Protein AF-A0A1B6GKR4-F1 (afdb_monomer_lite)

pLDDT: mean 72.28, std 15.72, range [41.44, 95.44]

Sequence (122 aa):
SHLDSIDHPLPTSSSKPTILIGQDNCSLILTRKVVEGPPNSPVLSWSYLGWSLHGKCSDYSGRVDDSFTLTCFEDDQLHKIVRDSFEIDNYGATPYEDVVKLKSVEEERAVEILEQTTKKIE

Secondary structure (DSSP, 8-state):
-TTTT--SPPS-TT---S-----TTHHHHS--EEE--STTS-EEEEETTEEEEES--TT-TT---SS--------HHHHHHHHHHHHHHTTT---GGGT-----HHHHHHHHHHHHH-PPP-

Organism: NCBI:txid1464854

Structure (mmCIF, N/CA/C/O backbone):
data_AF-A0A1B6GKR4-F1
#
_entry.id   AF-A0A1B6GKR4-F1
#
loop_
_atom_site.group_PDB
_atom_site.id
_atom_site.type_symbol
_atom_site.label_atom_id
_atom_site.label_alt_id
_atom_site.label_comp_id
_atom_site.label_asym_id
_atom_site.label_entity_id
_atom_site.label_seq_id
_atom_site.pdbx_PDB_ins_code
_atom_site.Cartn_x
_atom_site.Cartn_y
_atom_site.Cartn_z
_atom_site.occupancy
_atom_site.B_iso_or_equiv
_atom_site.auth_seq_id
_atom_site.auth_comp_id
_atom_site.auth_asym_id
_atom_site.auth_atom_id
_atom_site.pdbx_PDB_model_num
ATOM 1 N N . SER A 1 1 ? -15.032 -17.678 -18.002 1.00 60.72 1 SER A N 1
ATOM 2 C CA . SER A 1 1 ? -14.782 -16.395 -17.319 1.00 60.72 1 SER A CA 1
ATOM 3 C C . SER A 1 1 ? -13.539 -15.747 -17.929 1.00 60.72 1 SER A C 1
ATOM 5 O O . SER A 1 1 ? -12.744 -16.455 -18.528 1.00 60.72 1 SER A O 1
ATOM 7 N N . HIS A 1 2 ? -13.338 -14.429 -17.819 1.00 68.25 2 HIS A N 1
ATOM 8 C CA . HIS A 1 2 ? -12.124 -13.769 -18.346 1.00 68.25 2 HIS A CA 1
ATOM 9 C C . HIS A 1 2 ? -10.831 -14.174 -17.604 1.00 68.25 2 HIS A C 1
ATOM 11 O O . HIS A 1 2 ? -9.744 -13.777 -18.005 1.00 68.25 2 HIS A O 1
ATOM 17 N N . LEU A 1 3 ? -10.954 -14.948 -16.522 1.00 66.00 3 LEU A N 1
ATOM 18 C CA . LEU A 1 3 ? -9.846 -15.494 -15.744 1.00 66.00 3 LEU A CA 1
ATOM 19 C C . LEU A 1 3 ? -9.410 -16.882 -16.240 1.00 66.00 3 LEU A C 1
ATOM 21 O O . LEU A 1 3 ? -8.375 -17.379 -15.811 1.00 66.00 3 LEU A O 1
ATOM 25 N N . ASP A 1 4 ? -10.159 -17.494 -17.164 1.00 66.50 4 ASP A N 1
ATOM 26 C CA . ASP A 1 4 ? -9.867 -18.839 -17.682 1.00 66.50 4 ASP A CA 1
ATOM 27 C C . ASP A 1 4 ? -8.671 -18.841 -18.659 1.00 66.50 4 ASP A C 1
ATOM 29 O O . ASP A 1 4 ? -8.190 -19.901 -19.038 1.00 66.50 4 ASP A O 1
ATOM 33 N N . SER A 1 5 ? -8.193 -17.661 -19.073 1.00 69.44 5 SER A N 1
ATOM 34 C CA . SER A 1 5 ? -7.045 -17.479 -19.973 1.00 69.44 5 SER A CA 1
ATOM 35 C C . SER A 1 5 ? -5.717 -17.242 -19.245 1.00 69.44 5 SER A C 1
ATOM 37 O O . SER A 1 5 ? -4.723 -16.892 -19.880 1.00 69.44 5 SER A O 1
ATOM 39 N N . ILE A 1 6 ? -5.691 -17.340 -17.913 1.00 68.81 6 ILE A N 1
ATOM 40 C CA . ILE A 1 6 ? -4.456 -17.202 -17.139 1.00 68.81 6 ILE A CA 1
ATOM 41 C C . ILE A 1 6 ? -3.711 -18.542 -17.211 1.00 68.81 6 ILE A C 1
ATOM 43 O O . ILE A 1 6 ? -3.901 -19.420 -16.377 1.00 68.81 6 ILE A O 1
ATOM 47 N N . ASP A 1 7 ? -2.866 -18.687 -18.234 1.00 56.69 7 ASP A N 1
ATOM 48 C CA . ASP A 1 7 ? -2.032 -19.880 -18.475 1.00 56.69 7 ASP A CA 1
ATOM 49 C C . ASP A 1 7 ? -0.869 -20.025 -17.482 1.00 56.69 7 ASP A C 1
ATOM 51 O O . ASP A 1 7 ? -0.220 -21.070 -17.407 1.00 56.69 7 ASP A O 1
ATOM 55 N N . HIS A 1 8 ? -0.585 -18.980 -16.701 1.00 58.91 8 HIS A N 1
ATOM 56 C CA . HIS A 1 8 ? 0.407 -19.072 -15.644 1.00 58.91 8 HIS A CA 1
ATOM 57 C C . HIS A 1 8 ? -0.226 -19.677 -14.392 1.00 58.91 8 HIS A C 1
ATOM 59 O O . HIS A 1 8 ? -1.135 -19.065 -13.823 1.00 58.91 8 HIS A O 1
ATOM 65 N N . PRO A 1 9 ? 0.263 -20.835 -13.908 1.00 57.84 9 PRO A N 1
ATOM 66 C CA . PRO A 1 9 ? -0.149 -21.312 -12.604 1.00 57.84 9 PRO A CA 1
ATOM 67 C C . PRO A 1 9 ? 0.180 -20.217 -11.595 1.00 57.84 9 PRO A C 1
ATOM 69 O O . PRO A 1 9 ? 1.307 -19.711 -11.550 1.00 57.84 9 PRO A O 1
ATOM 72 N N . LEU A 1 10 ? -0.814 -19.840 -10.790 1.00 60.38 10 LEU A N 1
ATOM 73 C CA . LEU A 1 10 ? -0.551 -19.059 -9.591 1.00 60.38 10 LEU A CA 1
ATOM 74 C C . LEU A 1 10 ? 0.593 -19.766 -8.835 1.00 60.38 10 LEU A C 1
ATOM 76 O O . LEU A 1 10 ? 0.604 -21.002 -8.800 1.00 60.38 10 LEU A O 1
ATOM 80 N N . PRO A 1 11 ? 1.558 -19.036 -8.246 1.00 56.94 11 PRO A N 1
ATOM 81 C CA . PRO A 1 11 ? 2.741 -19.604 -7.583 1.00 56.94 11 PRO A CA 1
ATOM 82 C C . PRO A 1 11 ? 2.425 -20.409 -6.300 1.00 56.94 11 PRO A C 1
ATOM 84 O O . PRO A 1 11 ? 3.254 -20.562 -5.412 1.00 56.94 11 PRO A O 1
ATOM 87 N N . THR A 1 12 ? 1.215 -20.950 -6.200 1.00 55.38 12 THR A N 1
ATOM 88 C CA . THR A 1 12 ? 0.640 -21.718 -5.102 1.00 55.38 12 THR A CA 1
ATOM 89 C C . THR A 1 12 ? 0.698 -23.228 -5.334 1.00 55.38 12 THR A C 1
ATOM 91 O O . THR A 1 12 ? 0.030 -23.976 -4.624 1.00 55.38 12 THR A O 1
ATOM 94 N N . SER A 1 13 ? 1.521 -23.728 -6.266 1.00 57.81 13 SER A N 1
ATOM 95 C CA . SER A 1 13 ? 1.640 -25.176 -6.516 1.00 57.81 13 SER A CA 1
ATOM 96 C C . SER A 1 13 ? 2.031 -25.990 -5.271 1.00 57.81 13 SER A C 1
ATOM 98 O O . SER A 1 13 ? 1.808 -27.197 -5.254 1.00 57.81 13 SER A O 1
ATOM 100 N N . SER A 1 14 ? 2.563 -25.354 -4.215 1.00 58.97 14 SER A N 1
ATOM 101 C CA . SER A 1 14 ? 2.861 -25.992 -2.924 1.00 58.97 14 SER A CA 1
ATOM 102 C C . SER A 1 14 ? 1.982 -25.549 -1.746 1.00 58.97 14 SER A C 1
ATOM 104 O O . SER A 1 14 ? 2.157 -26.073 -0.647 1.00 58.97 14 SER A O 1
ATOM 106 N N . SER A 1 15 ? 1.062 -24.594 -1.910 1.00 64.19 15 SER A N 1
ATOM 107 C CA . SER A 1 15 ? 0.260 -24.064 -0.799 1.00 64.19 15 SER A CA 1
ATOM 108 C C . SER A 1 15 ? -1.153 -23.702 -1.243 1.00 64.19 15 SER A C 1
ATOM 110 O O . SER A 1 15 ? -1.379 -22.824 -2.069 1.00 64.19 15 SER A O 1
ATOM 112 N N . LYS A 1 16 ? -2.148 -24.379 -0.665 1.00 63.56 16 LYS A N 1
ATOM 113 C CA . LYS A 1 16 ? -3.552 -24.044 -0.898 1.00 63.56 16 LYS A CA 1
ATOM 114 C C . LYS A 1 16 ? -3.886 -22.776 -0.097 1.00 63.56 16 LYS A C 1
ATOM 116 O O . LYS A 1 16 ? -3.783 -22.832 1.129 1.00 63.56 16 LYS A O 1
ATOM 121 N N . PRO A 1 17 ? -4.281 -21.655 -0.730 1.00 63.38 17 PRO A N 1
ATOM 122 C CA . PRO A 1 17 ? -4.695 -20.469 0.010 1.00 63.38 17 PRO A CA 1
ATOM 123 C C . PRO A 1 17 ? -5.905 -20.819 0.882 1.00 63.38 17 PRO A C 1
ATOM 125 O O . PRO A 1 17 ? -6.896 -21.366 0.397 1.00 63.38 17 PRO A O 1
ATOM 128 N N . THR A 1 18 ? -5.804 -20.552 2.182 1.00 67.88 18 THR A N 1
ATOM 129 C CA . THR A 1 18 ? -6.874 -20.806 3.161 1.00 67.88 18 THR A CA 1
ATOM 130 C C . THR A 1 18 ? -7.788 -19.601 3.345 1.00 67.88 18 THR A C 1
ATOM 132 O O . THR A 1 18 ? -8.915 -19.754 3.806 1.00 67.88 18 THR A O 1
ATOM 135 N N . ILE A 1 19 ? -7.311 -18.414 2.970 1.00 64.12 19 ILE A N 1
ATOM 136 C CA . ILE A 1 19 ? -8.015 -17.145 3.111 1.00 64.12 19 ILE A CA 1
ATOM 137 C C . ILE A 1 19 ? -7.979 -16.442 1.758 1.00 64.12 19 ILE A C 1
ATOM 139 O O . ILE A 1 19 ? -6.911 -16.236 1.181 1.00 64.12 19 ILE A O 1
ATOM 143 N N . LEU A 1 20 ? -9.160 -16.075 1.265 1.00 65.06 20 LEU A N 1
ATOM 144 C CA . LEU A 1 20 ? -9.316 -15.169 0.139 1.00 65.06 20 LEU A CA 1
ATOM 145 C C . LEU A 1 20 ? -9.673 -13.795 0.702 1.00 65.06 20 LEU A C 1
ATOM 147 O O . LEU A 1 20 ? -10.741 -13.628 1.286 1.00 65.06 20 LEU A O 1
ATOM 151 N N . ILE A 1 21 ? -8.782 -12.822 0.533 1.00 70.25 21 ILE A N 1
ATOM 152 C CA . ILE A 1 21 ? -9.075 -11.429 0.871 1.00 70.25 21 ILE A CA 1
ATOM 153 C C . ILE A 1 21 ? -9.644 -10.788 -0.392 1.00 70.25 21 ILE A C 1
ATOM 155 O O . ILE A 1 21 ? -8.916 -10.525 -1.347 1.00 70.25 21 ILE A O 1
ATOM 159 N N . GLY A 1 22 ? -10.964 -10.606 -0.420 1.00 66.19 22 GLY A N 1
ATOM 160 C CA . GLY A 1 22 ? -11.611 -9.798 -1.445 1.00 66.19 22 GLY A CA 1
ATOM 161 C C . GLY A 1 22 ? -11.211 -8.340 -1.256 1.00 66.19 22 GLY A C 1
ATOM 162 O O . GLY A 1 22 ? -11.251 -7.832 -0.138 1.00 66.19 22 GLY A O 1
ATOM 163 N N . GLN A 1 23 ? -10.803 -7.683 -2.335 1.00 76.69 23 GLN A N 1
ATOM 164 C CA . GLN A 1 23 ? -10.477 -6.267 -2.315 1.00 76.69 23 GLN A CA 1
ATOM 165 C C . GLN A 1 23 ? -11.409 -5.538 -3.277 1.00 76.69 23 GLN A C 1
ATOM 167 O O . GLN A 1 23 ? -11.485 -5.864 -4.463 1.00 76.69 23 GLN A O 1
ATOM 172 N N . ASP A 1 24 ? -12.146 -4.565 -2.752 1.00 80.12 24 ASP A N 1
ATOM 173 C CA . ASP A 1 24 ? -13.007 -3.721 -3.568 1.00 80.12 24 ASP A CA 1
ATOM 174 C C . ASP A 1 24 ? -12.166 -2.744 -4.394 1.00 80.12 24 ASP A C 1
ATOM 176 O O . ASP A 1 24 ? -11.053 -2.367 -4.022 1.00 80.12 24 ASP A O 1
ATOM 180 N N . ASN A 1 25 ? -12.705 -2.313 -5.537 1.00 82.94 25 ASN A N 1
ATOM 181 C CA . ASN A 1 25 ? -12.066 -1.334 -6.422 1.00 82.94 25 ASN A CA 1
ATOM 182 C C . ASN A 1 25 ? -10.641 -1.716 -6.878 1.00 82.94 25 ASN A C 1
ATOM 184 O O . ASN A 1 25 ? -9.812 -0.837 -7.120 1.00 82.94 25 ASN A O 1
ATOM 188 N N . CYS A 1 26 ? -10.361 -3.015 -7.068 1.00 84.25 26 CYS A N 1
ATOM 189 C CA . CYS A 1 26 ? -9.072 -3.517 -7.571 1.00 84.25 26 CYS A CA 1
ATOM 190 C C . CYS A 1 26 ? -8.554 -2.744 -8.796 1.00 84.25 26 CYS A C 1
ATOM 192 O O . CYS A 1 26 ? -7.371 -2.437 -8.907 1.00 84.25 26 CYS A O 1
ATOM 194 N N . SER A 1 27 ? -9.444 -2.360 -9.709 1.00 86.94 27 SER A N 1
ATOM 195 C CA . SER A 1 27 ? -9.100 -1.586 -10.907 1.00 86.94 27 SER A CA 1
ATOM 196 C C . SER A 1 27 ? -8.398 -0.251 -10.618 1.00 86.94 27 SER A C 1
ATOM 198 O O . SER A 1 27 ? -7.637 0.219 -11.476 1.00 86.94 27 SER A O 1
ATOM 200 N N . LEU A 1 28 ? -8.639 0.348 -9.445 1.00 89.69 28 LEU A N 1
ATOM 201 C CA . LEU A 1 28 ? -8.058 1.622 -9.027 1.00 89.69 28 LEU A CA 1
ATOM 202 C C . LEU A 1 28 ? -6.665 1.466 -8.416 1.00 89.69 28 LEU A C 1
ATOM 204 O O . LEU A 1 28 ? -5.800 2.294 -8.689 1.00 89.69 28 LEU A O 1
ATOM 208 N N . ILE A 1 29 ? -6.454 0.407 -7.632 1.00 86.62 29 ILE A N 1
ATOM 209 C CA . ILE A 1 29 ? -5.209 0.132 -6.892 1.00 86.62 29 ILE A CA 1
ATOM 210 C C . ILE A 1 29 ? -4.152 -0.588 -7.731 1.00 86.62 29 ILE A C 1
ATOM 212 O O . ILE A 1 29 ? -2.974 -0.562 -7.381 1.00 86.62 29 ILE A O 1
ATOM 216 N N . LEU A 1 30 ? -4.558 -1.253 -8.820 1.00 89.62 30 LEU A N 1
ATOM 217 C CA . LEU A 1 30 ? -3.637 -2.000 -9.670 1.00 89.62 30 LEU A CA 1
ATOM 218 C C . LEU A 1 30 ? -2.525 -1.078 -10.169 1.00 89.62 30 LEU A C 1
ATOM 220 O O . LEU A 1 30 ? -2.780 -0.027 -10.766 1.00 89.62 30 LEU A O 1
ATOM 224 N N . THR A 1 31 ? -1.284 -1.494 -9.931 1.00 93.81 31 THR A N 1
ATOM 225 C CA . THR A 1 31 ? -0.107 -0.770 -10.395 1.00 93.81 31 THR A CA 1
ATOM 226 C C . THR A 1 31 ? -0.035 -0.812 -11.915 1.00 93.81 31 THR A C 1
ATOM 228 O O . THR A 1 31 ? -0.093 -1.870 -12.536 1.00 93.81 31 THR A O 1
ATOM 231 N N . ARG A 1 32 ? 0.091 0.366 -12.521 1.00 93.81 32 ARG A N 1
ATOM 232 C CA . ARG A 1 32 ? 0.096 0.565 -13.978 1.00 93.81 32 ARG A CA 1
ATOM 233 C C . ARG A 1 32 ? 1.439 1.049 -14.498 1.00 93.81 32 ARG A C 1
ATOM 235 O O . ARG A 1 32 ? 1.765 0.820 -15.657 1.00 93.81 32 ARG A O 1
ATOM 242 N N . LYS A 1 33 ? 2.209 1.736 -13.656 1.00 95.44 33 LYS A N 1
ATOM 243 C CA . LYS A 1 33 ? 3.567 2.176 -13.968 1.00 95.44 33 LYS A CA 1
ATOM 244 C C . LYS A 1 33 ? 4.429 2.046 -12.727 1.00 95.44 33 LYS A C 1
ATOM 246 O O . LYS A 1 33 ? 3.974 2.361 -11.632 1.00 95.44 33 LYS A O 1
ATOM 251 N N . VAL A 1 34 ? 5.664 1.611 -12.926 1.00 94.62 34 VAL A N 1
ATOM 252 C CA . VAL A 1 34 ? 6.668 1.515 -11.871 1.00 94.62 34 VAL A CA 1
ATOM 253 C C . VAL A 1 34 ? 7.899 2.300 -12.308 1.00 94.62 34 VAL A C 1
ATOM 255 O O . VAL A 1 34 ? 8.270 2.276 -13.483 1.00 94.62 34 VAL A O 1
ATOM 258 N N . VAL A 1 35 ? 8.494 3.038 -11.377 1.00 93.38 35 VAL A N 1
ATOM 259 C CA . VAL A 1 35 ? 9.823 3.632 -11.511 1.00 93.38 35 VAL A CA 1
ATOM 260 C C . VAL A 1 35 ? 10.685 3.021 -10.417 1.00 93.38 35 VAL A C 1
ATOM 262 O O . VAL A 1 35 ? 10.449 3.261 -9.234 1.00 93.38 35 VAL A O 1
ATOM 265 N N . GLU A 1 36 ? 11.651 2.210 -10.831 1.00 90.88 36 GLU A N 1
ATOM 266 C CA . GLU A 1 36 ? 12.570 1.495 -9.948 1.00 90.88 36 GLU A CA 1
ATOM 267 C C . GLU A 1 36 ? 13.971 2.084 -10.087 1.00 90.88 36 GLU A C 1
ATOM 269 O O . GLU A 1 36 ? 14.390 2.473 -11.181 1.00 90.88 36 GLU A O 1
ATOM 274 N N . GLY A 1 37 ? 14.695 2.157 -8.975 1.00 83.50 37 GLY A N 1
ATOM 275 C CA . GLY A 1 37 ? 16.120 2.452 -8.977 1.00 83.50 37 GLY A CA 1
ATOM 276 C C . GLY A 1 37 ? 16.965 1.200 -8.706 1.00 83.50 37 GLY A C 1
ATOM 277 O O . GLY A 1 37 ? 16.481 0.071 -8.791 1.00 83.50 37 GLY A O 1
ATOM 278 N N . PRO A 1 38 ? 18.248 1.384 -8.354 1.00 86.88 38 PRO A N 1
ATOM 279 C CA . PRO A 1 38 ? 19.133 0.301 -7.931 1.00 86.88 38 PRO A CA 1
ATOM 280 C C . PRO A 1 38 ? 18.613 -0.462 -6.693 1.00 86.88 38 PRO A C 1
ATOM 282 O O . PRO A 1 38 ? 17.712 0.015 -5.998 1.00 86.88 38 PRO A O 1
ATOM 285 N N . PRO A 1 39 ? 19.204 -1.619 -6.346 1.00 84.06 39 PRO A N 1
ATOM 286 C CA . PRO A 1 39 ? 18.856 -2.342 -5.123 1.00 84.06 39 PRO A CA 1
ATOM 287 C C . PRO A 1 39 ? 18.866 -1.437 -3.878 1.00 84.06 39 PRO A C 1
ATOM 289 O O . PRO A 1 39 ? 19.767 -0.615 -3.718 1.00 84.06 39 PRO A O 1
ATOM 292 N N . ASN A 1 40 ? 17.876 -1.606 -2.995 1.00 78.44 40 ASN A N 1
ATOM 293 C CA . ASN A 1 40 ? 17.639 -0.796 -1.785 1.00 78.44 40 ASN A CA 1
ATOM 294 C C . ASN A 1 40 ? 17.259 0.680 -2.014 1.00 78.44 40 ASN A C 1
ATOM 296 O O . ASN A 1 40 ? 17.219 1.448 -1.052 1.00 78.44 40 ASN A O 1
ATOM 300 N N . SER A 1 41 ? 16.960 1.084 -3.249 1.00 81.06 41 SER A N 1
ATOM 301 C CA . SER A 1 41 ? 16.383 2.400 -3.540 1.00 81.06 41 SER A CA 1
ATOM 302 C C . SER A 1 41 ? 14.852 2.386 -3.417 1.00 81.06 41 SER A C 1
ATOM 304 O O . SER A 1 41 ? 14.236 1.315 -3.485 1.00 81.06 41 SER A O 1
ATOM 306 N N . PRO A 1 42 ? 14.215 3.550 -3.212 1.00 85.25 42 PRO A N 1
ATOM 307 C CA . PRO A 1 42 ? 12.766 3.621 -3.206 1.00 85.25 42 PRO A CA 1
ATOM 308 C C . PRO A 1 42 ? 12.179 3.358 -4.600 1.00 85.25 42 PRO A C 1
ATOM 310 O O . PRO A 1 42 ? 12.783 3.672 -5.626 1.00 85.25 42 PRO A O 1
ATOM 313 N N . VAL A 1 43 ? 10.965 2.814 -4.623 1.00 89.56 43 VAL A N 1
ATOM 314 C CA . VAL A 1 43 ? 10.216 2.470 -5.836 1.00 89.56 43 VAL A CA 1
ATOM 315 C C . VAL A 1 43 ? 8.939 3.295 -5.885 1.00 89.56 43 VAL A C 1
ATOM 317 O O . VAL A 1 43 ? 8.161 3.299 -4.936 1.00 89.56 43 VAL A O 1
ATOM 320 N N . LEU A 1 44 ? 8.685 3.978 -6.997 1.00 90.62 44 LEU A N 1
ATOM 321 C CA . LEU A 1 44 ? 7.426 4.689 -7.216 1.00 90.62 44 LEU A CA 1
ATOM 322 C C . LEU A 1 44 ? 6.477 3.816 -8.031 1.00 90.62 44 LEU A C 1
ATOM 324 O O . LEU A 1 44 ? 6.781 3.460 -9.168 1.00 90.62 44 LEU A O 1
ATOM 328 N N . SER A 1 45 ? 5.300 3.524 -7.489 1.00 93.81 45 SER A N 1
ATOM 329 C CA . SER A 1 45 ? 4.219 2.858 -8.214 1.00 93.81 45 SER A CA 1
ATOM 330 C C . SER A 1 45 ? 3.095 3.844 -8.500 1.00 93.81 45 SER A C 1
ATOM 332 O O . SER A 1 45 ? 2.611 4.507 -7.586 1.00 93.81 45 SER A O 1
ATOM 334 N N . TRP A 1 46 ? 2.626 3.905 -9.736 1.00 94.44 46 TRP A N 1
ATOM 335 C CA . TRP A 1 46 ? 1.429 4.654 -10.095 1.00 94.44 46 TRP A CA 1
ATOM 336 C C . TRP A 1 46 ? 0.231 3.723 -10.261 1.00 94.44 46 TRP A C 1
ATOM 338 O O . TRP A 1 46 ? 0.323 2.683 -10.923 1.00 94.44 46 TRP A O 1
ATOM 348 N N . SER A 1 47 ? -0.898 4.142 -9.707 1.00 95.12 47 SER A N 1
ATOM 349 C CA . SER A 1 47 ? -2.225 3.544 -9.859 1.00 95.12 47 SER A CA 1
ATOM 350 C C . SER A 1 47 ? -3.240 4.650 -10.198 1.00 95.12 47 SER A C 1
ATOM 352 O O . SER A 1 47 ? -2.876 5.826 -10.259 1.00 95.12 47 SER A O 1
ATOM 354 N N . TYR A 1 48 ? -4.522 4.330 -10.399 1.00 92.94 48 TYR A N 1
ATOM 355 C CA . TYR A 1 48 ? -5.527 5.389 -10.609 1.00 92.94 48 TYR A CA 1
ATOM 356 C C . TYR A 1 48 ? -5.800 6.227 -9.357 1.00 92.94 48 TYR A C 1
ATOM 358 O O . TYR A 1 48 ? -6.383 7.301 -9.474 1.00 92.94 48 TYR A O 1
ATOM 366 N N . LEU A 1 49 ? -5.342 5.780 -8.187 1.00 89.56 49 LEU A N 1
ATOM 367 C CA . LEU A 1 49 ? -5.355 6.583 -6.964 1.00 89.56 49 LEU A CA 1
ATOM 368 C C . LEU A 1 49 ? -4.168 7.559 -6.877 1.00 89.56 49 LEU A C 1
ATOM 370 O O . LEU A 1 49 ? -4.128 8.384 -5.972 1.00 89.56 49 LEU A O 1
ATOM 374 N N . GLY A 1 50 ? -3.212 7.493 -7.810 1.00 89.88 50 GLY A N 1
ATOM 375 C CA . GLY A 1 50 ? -2.032 8.356 -7.843 1.00 89.88 50 GLY A CA 1
ATOM 376 C C . GLY A 1 50 ? -0.719 7.600 -7.646 1.00 89.88 50 GLY A C 1
ATOM 377 O O . GLY A 1 50 ? -0.621 6.400 -7.915 1.00 89.88 50 GLY A O 1
ATOM 378 N N . TRP A 1 51 ? 0.317 8.335 -7.235 1.00 91.56 51 TRP A N 1
ATOM 379 C CA . TRP A 1 51 ? 1.659 7.805 -6.992 1.00 91.56 51 TRP A CA 1
ATOM 380 C C . TRP A 1 51 ? 1.826 7.359 -5.539 1.00 91.56 51 TRP A C 1
ATOM 382 O O . TRP A 1 51 ? 1.482 8.092 -4.616 1.00 91.56 51 TRP A O 1
ATOM 392 N N . SER A 1 52 ? 2.416 6.184 -5.347 1.00 88.50 52 SER A N 1
ATOM 393 C CA . SER A 1 52 ? 2.818 5.645 -4.047 1.00 88.50 52 SER A CA 1
ATOM 394 C C . SER A 1 52 ? 4.320 5.382 -4.050 1.00 88.50 52 SER A C 1
ATOM 396 O O . SER A 1 52 ? 4.854 4.863 -5.032 1.00 88.50 52 SER A O 1
ATOM 398 N N . LEU A 1 53 ? 4.995 5.750 -2.962 1.00 86.81 53 LEU A N 1
ATOM 399 C CA . LEU A 1 53 ? 6.425 5.533 -2.758 1.00 86.81 53 LEU A CA 1
ATOM 400 C C . LEU A 1 53 ? 6.628 4.330 -1.833 1.00 86.81 53 LEU A C 1
ATOM 402 O O . LEU A 1 53 ? 6.128 4.315 -0.712 1.00 86.81 53 LEU A O 1
ATOM 406 N N . HIS A 1 54 ? 7.387 3.345 -2.294 1.00 86.31 54 HIS A N 1
ATOM 407 C CA . HIS A 1 54 ? 7.735 2.128 -1.564 1.00 86.31 54 HIS A CA 1
ATOM 408 C C . HIS A 1 54 ? 9.222 2.123 -1.227 1.00 86.31 54 HIS A C 1
ATOM 410 O O . HIS A 1 54 ? 10.035 2.674 -1.965 1.00 86.31 54 HIS A O 1
ATOM 416 N N . GLY A 1 55 ? 9.598 1.439 -0.149 1.00 81.69 55 GLY A N 1
ATOM 417 C CA . GLY A 1 55 ? 10.999 1.255 0.229 1.00 81.69 55 GLY A CA 1
ATOM 418 C C . GLY A 1 55 ? 11.567 2.360 1.123 1.00 81.69 55 GLY A C 1
ATOM 419 O O . GLY A 1 55 ? 10.843 3.178 1.699 1.00 81.69 55 GLY A O 1
ATOM 420 N N . LYS A 1 56 ? 12.892 2.327 1.295 1.00 71.44 56 LYS A N 1
ATOM 421 C CA . LYS A 1 56 ? 13.619 3.195 2.226 1.00 71.44 56 LYS A CA 1
ATOM 422 C C . LYS A 1 56 ? 13.863 4.563 1.592 1.00 71.44 56 LYS A C 1
ATOM 424 O O . LYS A 1 56 ? 14.517 4.667 0.560 1.00 71.44 56 LYS A O 1
ATOM 429 N N . CYS A 1 57 ? 13.366 5.613 2.235 1.00 66.50 57 CYS A N 1
ATOM 430 C CA . CYS A 1 57 ? 13.738 6.988 1.921 1.00 66.50 57 CYS A CA 1
ATOM 431 C C . CYS A 1 57 ? 14.946 7.363 2.795 1.00 66.50 57 CYS A C 1
ATOM 433 O O . CYS A 1 57 ? 14.868 7.275 4.021 1.00 66.50 57 CYS A O 1
ATOM 435 N N . SER A 1 58 ? 16.076 7.708 2.174 1.00 57.81 58 SER A N 1
ATOM 436 C CA . SER A 1 58 ? 17.354 7.992 2.850 1.00 57.81 58 SER A CA 1
ATOM 437 C C . SER A 1 58 ? 17.325 9.219 3.763 1.00 57.81 58 SER A C 1
ATOM 439 O O . SER A 1 58 ? 18.207 9.360 4.606 1.00 57.81 58 SER A O 1
ATOM 441 N N . ASP A 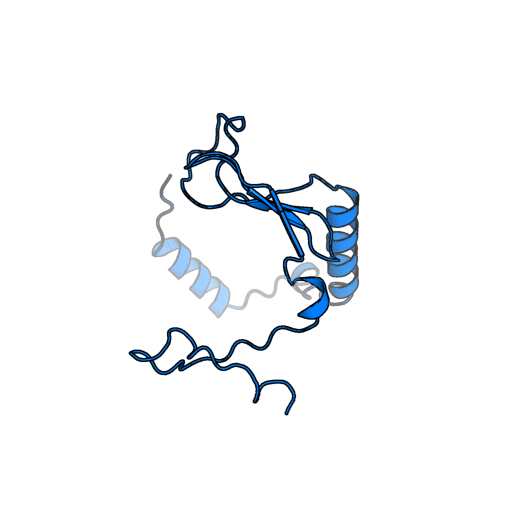1 59 ? 16.314 10.075 3.625 1.00 55.00 59 ASP A N 1
ATOM 442 C CA . ASP A 1 59 ? 16.373 11.446 4.137 1.00 55.00 59 ASP A CA 1
ATOM 443 C C . ASP A 1 59 ? 15.635 11.633 5.475 1.00 55.00 59 ASP A C 1
ATOM 445 O O . ASP A 1 59 ? 15.681 12.706 6.069 1.00 55.00 59 ASP A O 1
ATOM 449 N N . TYR A 1 60 ? 15.011 10.580 6.017 1.00 53.00 60 TYR A N 1
ATOM 450 C CA . TYR A 1 60 ? 14.418 10.607 7.359 1.00 53.00 60 TYR A CA 1
ATOM 451 C C . TYR A 1 60 ? 15.425 10.121 8.410 1.00 53.00 60 TYR A C 1
ATOM 453 O O . TYR A 1 60 ? 15.283 9.044 8.997 1.00 53.00 60 TYR A O 1
ATOM 461 N N . SER A 1 61 ? 16.469 10.917 8.652 1.00 48.50 61 SER A N 1
ATOM 462 C CA . SER A 1 61 ? 17.438 10.684 9.729 1.00 48.50 61 SER A CA 1
ATOM 463 C C . SER A 1 61 ? 16.782 10.923 11.097 1.00 48.50 61 SER A C 1
ATOM 465 O O . SER A 1 61 ? 16.830 12.026 11.636 1.00 48.50 61 SER A O 1
ATOM 467 N N . GLY A 1 62 ? 16.121 9.905 11.649 1.00 53.28 62 GLY A N 1
ATOM 468 C CA . GLY A 1 62 ? 15.518 10.000 12.985 1.00 53.28 62 GLY A CA 1
ATOM 469 C C . GLY A 1 62 ? 14.539 8.895 13.376 1.00 53.28 62 GLY A C 1
ATOM 470 O O . GLY A 1 62 ? 14.167 8.822 14.544 1.00 53.28 62 GLY A O 1
ATOM 471 N N . ARG A 1 63 ? 14.117 8.017 12.455 1.00 48.41 63 ARG A N 1
ATOM 472 C CA . ARG A 1 63 ? 13.271 6.869 12.817 1.00 48.41 63 ARG A CA 1
ATOM 473 C C . ARG A 1 63 ? 14.130 5.673 13.227 1.00 48.41 63 ARG A C 1
ATOM 475 O O . ARG A 1 63 ? 14.930 5.184 12.439 1.00 48.41 63 ARG A O 1
ATOM 482 N N . VAL A 1 64 ? 13.949 5.243 14.476 1.00 52.09 64 VAL A N 1
ATOM 483 C CA . VAL A 1 64 ? 14.617 4.087 15.104 1.00 52.09 64 VAL A CA 1
ATOM 484 C C . VAL A 1 64 ? 13.884 2.766 14.821 1.00 52.09 64 VAL A C 1
ATOM 486 O O . VAL A 1 64 ? 14.373 1.718 15.214 1.00 52.09 64 VAL A O 1
ATOM 489 N N . ASP A 1 65 ? 12.770 2.774 14.085 1.00 49.72 65 ASP A N 1
ATOM 490 C CA . ASP A 1 65 ? 12.091 1.532 13.701 1.00 49.72 65 ASP A CA 1
ATOM 491 C C . ASP A 1 65 ? 12.404 1.138 12.255 1.00 49.72 65 ASP A C 1
ATOM 493 O O . ASP A 1 65 ? 11.998 1.799 11.291 1.00 49.72 65 ASP A O 1
ATOM 497 N N . ASP A 1 66 ? 13.130 0.029 12.115 1.00 46.78 66 ASP A N 1
ATOM 498 C CA . ASP A 1 66 ? 13.158 -0.753 10.888 1.00 46.78 66 ASP A CA 1
ATOM 499 C C . ASP A 1 66 ? 11.733 -1.262 10.614 1.00 46.78 66 ASP A C 1
ATOM 501 O O . ASP A 1 66 ? 11.106 -1.865 11.477 1.00 46.78 66 ASP A O 1
ATOM 505 N N . SER A 1 67 ? 11.251 -1.071 9.382 1.00 53.22 67 SER A N 1
ATOM 506 C CA . SER A 1 67 ? 9.969 -1.578 8.860 1.00 53.22 67 SER A CA 1
ATOM 507 C C . SER A 1 67 ? 8.697 -0.790 9.235 1.00 53.22 67 SER A C 1
ATOM 509 O O . SER A 1 67 ? 7.856 -1.264 9.991 1.00 53.22 67 SER A O 1
ATOM 511 N N . PHE A 1 68 ? 8.486 0.359 8.578 1.00 44.62 68 PHE A N 1
ATOM 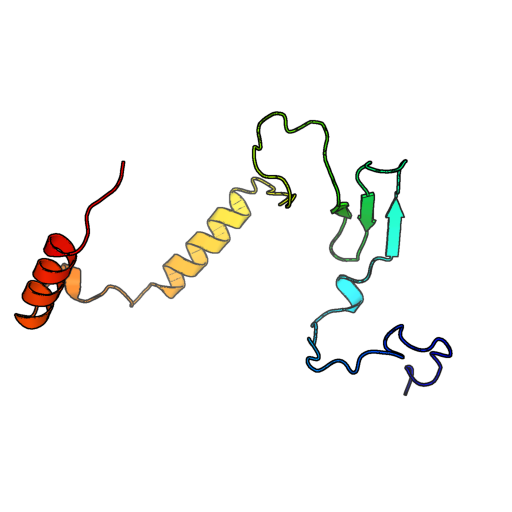512 C CA . PHE A 1 68 ? 7.301 0.661 7.741 1.00 44.62 68 PHE A CA 1
ATOM 513 C C . PHE A 1 68 ? 7.335 2.144 7.326 1.00 44.62 68 PHE A C 1
ATOM 515 O O . PHE A 1 68 ? 7.294 3.047 8.163 1.00 44.62 68 PHE A O 1
ATOM 522 N N . THR A 1 69 ? 7.403 2.423 6.020 1.00 41.44 69 THR A N 1
ATOM 523 C CA . THR A 1 69 ? 7.275 3.791 5.495 1.00 41.44 69 THR A CA 1
ATOM 524 C C . THR A 1 69 ? 5.789 4.134 5.416 1.00 41.44 69 THR A C 1
ATOM 526 O O . THR A 1 69 ? 5.167 3.983 4.369 1.00 41.44 69 THR A O 1
ATOM 529 N N . LEU A 1 70 ? 5.197 4.594 6.521 1.00 42.38 70 LEU A N 1
ATOM 530 C CA . LEU A 1 70 ? 3.935 5.327 6.447 1.00 42.38 70 LEU A CA 1
ATOM 531 C C . LEU A 1 70 ? 4.246 6.710 5.869 1.00 42.38 70 LEU A C 1
ATOM 533 O O . LEU A 1 70 ? 4.843 7.549 6.552 1.00 42.38 70 LEU A O 1
ATOM 537 N N . THR A 1 71 ? 3.879 6.940 4.608 1.00 43.44 71 THR A N 1
ATOM 538 C CA . THR A 1 71 ? 3.843 8.286 4.030 1.00 43.44 71 THR A CA 1
ATOM 539 C C . THR A 1 71 ? 2.675 9.032 4.671 1.00 43.44 71 THR A C 1
ATOM 541 O O . THR A 1 71 ? 1.565 9.045 4.147 1.00 43.44 71 THR A O 1
ATOM 544 N N . CYS A 1 72 ? 2.904 9.611 5.849 1.00 44.31 72 CYS A N 1
ATOM 545 C CA . CYS A 1 72 ? 2.002 10.618 6.382 1.00 44.31 72 CYS A CA 1
ATOM 546 C C . CYS A 1 72 ? 2.192 11.869 5.527 1.00 44.31 72 CYS A C 1
ATOM 548 O O . CYS A 1 72 ? 3.207 12.552 5.651 1.00 44.31 72 CYS A O 1
ATOM 550 N N . PHE A 1 73 ? 1.239 12.169 4.650 1.00 48.97 73 PHE A N 1
ATOM 551 C CA . PHE A 1 73 ? 1.022 13.569 4.327 1.00 48.97 73 PHE A CA 1
ATOM 552 C C . PHE A 1 73 ? 0.473 14.200 5.608 1.00 48.97 73 PHE A C 1
ATOM 554 O O . PHE A 1 73 ? -0.527 13.716 6.141 1.00 48.97 73 PHE A O 1
ATOM 561 N N . GLU A 1 74 ? 1.148 15.223 6.135 1.00 54.25 74 GLU A N 1
ATOM 562 C CA . GLU A 1 74 ? 0.557 16.137 7.119 1.00 54.25 74 GLU A CA 1
ATOM 563 C C . GLU A 1 74 ? -0.534 16.935 6.397 1.00 54.25 74 GLU A C 1
ATOM 565 O O . GLU A 1 74 ? -0.372 18.098 6.042 1.00 54.25 74 GLU A O 1
ATOM 570 N N . ASP A 1 75 ? -1.624 16.254 6.052 1.00 60.09 75 ASP A N 1
ATOM 571 C CA . ASP A 1 75 ? -2.818 16.88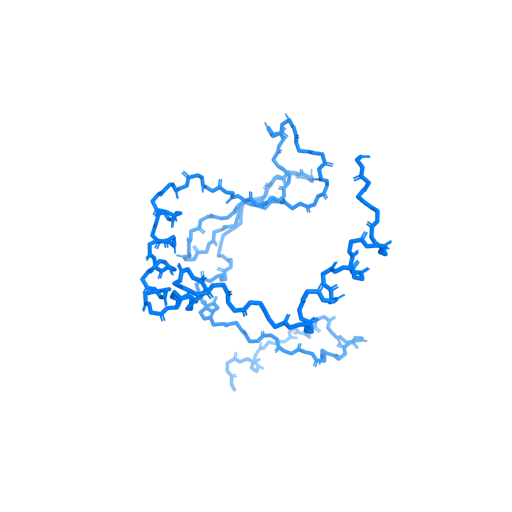9 5.535 1.00 60.09 75 ASP A CA 1
ATOM 572 C C . ASP A 1 75 ? -3.730 17.181 6.723 1.00 60.09 75 ASP A C 1
ATOM 574 O O . ASP A 1 75 ? -4.589 16.381 7.114 1.00 60.09 75 ASP A O 1
ATOM 578 N N . ASP A 1 76 ? -3.507 18.353 7.315 1.00 68.38 76 ASP A N 1
ATOM 579 C CA . ASP A 1 76 ? -4.327 18.895 8.396 1.00 68.38 76 ASP A CA 1
ATOM 580 C C . ASP A 1 76 ? -5.816 18.941 8.021 1.00 68.38 76 ASP A C 1
ATOM 582 O O . ASP A 1 76 ? -6.676 18.871 8.904 1.00 68.38 76 ASP A O 1
ATOM 586 N N . GLN A 1 77 ? -6.154 19.027 6.725 1.00 74.69 77 GLN A N 1
ATOM 587 C CA . GLN A 1 77 ? -7.546 18.997 6.279 1.00 74.69 77 GLN A CA 1
ATOM 588 C C . GLN A 1 77 ? -8.133 17.595 6.385 1.00 74.69 77 GLN A C 1
ATOM 590 O O . GLN A 1 77 ? -9.244 17.458 6.894 1.00 74.69 77 GLN A O 1
ATOM 595 N N . LEU A 1 78 ? -7.402 16.554 5.974 1.00 77.19 78 LEU A N 1
ATOM 596 C CA . LEU A 1 78 ? -7.862 15.172 6.135 1.00 77.19 78 LEU A CA 1
ATOM 597 C C . LEU A 1 78 ? -8.014 14.816 7.615 1.00 77.19 78 LEU A C 1
ATOM 599 O O . LEU A 1 78 ? -9.033 14.249 8.008 1.00 77.19 78 LEU A O 1
ATOM 603 N N . HIS A 1 79 ? -7.039 15.193 8.447 1.00 82.00 79 HIS A N 1
ATOM 604 C CA . HIS A 1 79 ? -7.119 14.963 9.888 1.00 82.00 79 HIS A CA 1
ATOM 605 C C . HIS A 1 79 ? -8.333 15.666 10.507 1.00 82.00 79 HIS A C 1
ATOM 607 O O . HIS A 1 79 ? -9.058 15.065 11.301 1.00 82.00 79 HIS A O 1
ATOM 613 N N . LYS A 1 80 ? -8.602 16.909 10.091 1.00 83.81 80 LYS A N 1
ATOM 614 C CA . LYS A 1 80 ? -9.792 17.655 10.503 1.00 83.81 80 LYS A CA 1
ATOM 615 C C . LYS A 1 80 ? -11.083 16.970 10.058 1.00 83.81 80 LYS A C 1
ATOM 617 O O . LYS A 1 80 ? -11.953 16.780 10.890 1.00 83.81 80 LYS A O 1
ATOM 622 N N . ILE A 1 81 ? -11.199 16.555 8.798 1.00 84.56 81 ILE A N 1
ATOM 623 C CA . ILE A 1 81 ? -12.413 15.902 8.279 1.00 84.56 81 ILE A CA 1
ATOM 624 C C . ILE A 1 81 ? -12.708 14.602 9.034 1.00 84.56 81 ILE A C 1
ATOM 626 O O . ILE A 1 81 ? -13.851 14.367 9.416 1.00 84.56 81 ILE A O 1
ATOM 630 N N . VAL A 1 82 ? -11.686 13.775 9.272 1.00 85.75 82 VAL A N 1
ATOM 631 C CA . VAL A 1 82 ? -11.836 12.515 10.016 1.00 85.75 82 VAL A CA 1
ATOM 632 C C . VAL A 1 82 ? -12.226 12.788 11.466 1.00 85.75 82 VAL A C 1
ATOM 634 O O . VAL A 1 82 ? -13.134 12.148 11.990 1.00 85.75 82 VAL A O 1
ATOM 637 N N . ARG A 1 83 ? -11.586 13.758 12.126 1.00 84.81 83 ARG A N 1
ATOM 638 C CA . ARG A 1 83 ? -11.973 14.155 13.484 1.00 84.81 83 ARG A CA 1
ATOM 639 C C . ARG A 1 83 ? -13.425 14.631 13.525 1.00 84.81 83 ARG A C 1
ATOM 641 O O . ARG A 1 83 ? -14.193 14.127 14.336 1.00 84.81 83 ARG A O 1
ATOM 648 N N . ASP A 1 84 ? -13.798 15.544 12.635 1.00 85.38 84 ASP A N 1
ATOM 649 C CA . ASP A 1 84 ? -15.131 16.140 12.595 1.00 85.38 84 ASP A CA 1
ATOM 650 C C . ASP A 1 84 ? -16.205 15.056 12.326 1.00 85.38 84 ASP A C 1
ATOM 652 O O . ASP A 1 84 ? -17.282 15.104 12.918 1.00 85.38 84 ASP A O 1
ATOM 656 N N . SER A 1 85 ? -15.920 14.024 11.513 1.00 84.38 85 SER A N 1
ATOM 657 C CA . SER A 1 85 ? -16.852 12.898 11.321 1.00 84.38 85 SER A CA 1
ATOM 658 C C . SER A 1 85 ? -17.039 12.060 12.585 1.00 84.38 85 SER A C 1
ATOM 660 O O . SER A 1 85 ? -18.167 11.713 12.920 1.00 84.38 85 SER A O 1
ATOM 662 N N . PHE A 1 86 ? -15.956 11.771 13.314 1.00 81.62 86 PHE A N 1
ATOM 663 C CA . PHE A 1 86 ? -16.047 11.038 14.579 1.00 81.62 86 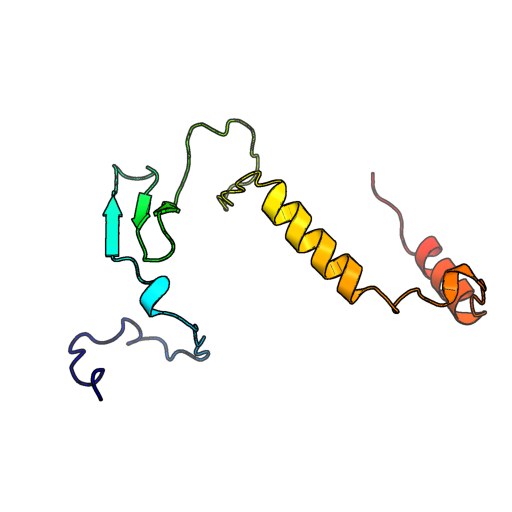PHE A CA 1
ATOM 664 C C . PHE A 1 86 ? -16.740 11.860 15.673 1.00 81.62 86 PHE A C 1
ATOM 666 O O . PHE A 1 86 ? -17.468 11.292 16.479 1.00 81.62 86 PHE A O 1
ATOM 673 N N . GLU A 1 87 ? -16.564 13.184 15.702 1.00 78.94 87 GLU A N 1
ATOM 674 C CA . GLU A 1 87 ? -17.289 14.072 16.622 1.00 78.94 87 GLU A CA 1
ATOM 675 C C . GLU A 1 87 ? -18.800 14.085 16.344 1.00 78.94 87 GLU A C 1
ATOM 677 O O . GLU A 1 87 ? -19.596 14.052 17.284 1.00 78.94 87 GLU A O 1
ATOM 682 N N . ILE A 1 88 ? -19.201 14.090 15.068 1.00 74.12 88 ILE A N 1
ATOM 683 C CA . ILE A 1 88 ? -20.610 14.006 14.655 1.00 74.12 88 ILE A CA 1
ATOM 684 C C . ILE A 1 88 ? -21.202 12.638 15.006 1.00 74.12 88 ILE A C 1
ATOM 686 O O . ILE A 1 88 ? -22.305 12.578 15.545 1.00 74.12 88 ILE A O 1
ATOM 690 N N . ASP A 1 89 ? -20.475 11.549 14.761 1.00 72.00 89 ASP A N 1
ATOM 691 C CA . ASP A 1 89 ? -20.930 10.197 15.112 1.00 72.00 89 ASP A CA 1
ATOM 692 C C . ASP A 1 89 ? -21.004 9.985 16.634 1.00 72.00 89 ASP A C 1
ATOM 694 O O . ASP A 1 89 ? -21.835 9.219 17.123 1.00 72.00 89 ASP A O 1
ATOM 698 N N . ASN A 1 90 ? -20.183 10.705 17.403 1.00 66.44 90 ASN A N 1
ATOM 699 C CA . ASN A 1 90 ? -20.221 10.710 18.866 1.00 66.44 90 ASN A CA 1
ATOM 700 C C . ASN A 1 90 ? -21.352 11.598 19.437 1.00 66.44 90 ASN A C 1
ATOM 702 O O . ASN A 1 90 ? -21.555 11.652 20.655 1.00 66.44 90 ASN A O 1
ATOM 706 N N . TYR A 1 91 ? -22.118 12.294 18.587 1.00 58.12 91 TYR A N 1
ATOM 707 C CA . TYR A 1 91 ? -23.241 13.135 18.997 1.00 58.12 91 TYR A CA 1
ATOM 708 C C . TYR A 1 91 ? -24.415 12.269 19.484 1.00 58.12 91 TYR A C 1
ATOM 710 O O . TYR A 1 91 ? -25.214 11.752 18.706 1.00 58.12 91 TYR A O 1
ATOM 718 N N . GLY A 1 92 ? -24.510 12.102 20.805 1.00 60.25 92 GLY A N 1
ATOM 719 C CA . GLY A 1 92 ? -25.489 11.231 21.471 1.00 60.25 92 GLY A CA 1
ATOM 720 C C . GLY A 1 92 ? -24.860 10.078 22.256 1.00 60.25 92 GLY A C 1
ATOM 721 O O . GLY A 1 92 ? -25.559 9.410 23.013 1.00 60.25 92 GLY A O 1
ATOM 722 N N . ALA A 1 93 ? -23.544 9.895 22.139 1.00 55.69 93 ALA A N 1
ATOM 723 C CA . ALA A 1 93 ? -22.745 9.005 22.972 1.00 55.69 93 ALA A CA 1
ATOM 724 C C . ALA A 1 93 ? -21.979 9.780 24.055 1.00 55.69 93 ALA A C 1
ATOM 726 O O . ALA A 1 93 ? -20.904 9.362 24.466 1.00 55.69 93 ALA A O 1
ATOM 727 N N . THR A 1 94 ? -22.533 10.890 24.565 1.00 57.41 94 THR A N 1
ATOM 728 C CA . THR A 1 94 ? -22.137 11.343 25.903 1.00 57.41 94 THR A CA 1
ATOM 729 C C . THR A 1 94 ? -22.482 10.200 26.852 1.00 57.41 94 THR A C 1
ATOM 731 O O . THR A 1 94 ? -23.678 9.916 27.019 1.00 57.41 94 THR A O 1
ATOM 734 N N . PRO A 1 95 ? -21.499 9.516 27.460 1.00 53.19 95 PRO A N 1
ATOM 735 C CA . PRO A 1 95 ? -21.813 8.617 28.545 1.00 53.19 95 PRO A CA 1
ATOM 736 C C . PRO A 1 95 ? -22.539 9.469 29.582 1.00 53.19 95 PRO A C 1
ATOM 738 O O . PRO A 1 95 ? -22.151 10.603 29.864 1.00 53.19 95 PRO A O 1
ATOM 741 N N . TYR A 1 96 ? -23.596 8.936 30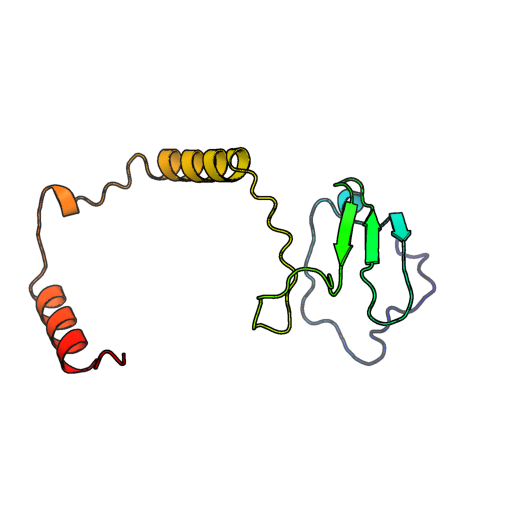.175 1.00 50.62 96 TYR A N 1
ATOM 742 C CA . TYR A 1 96 ? -24.304 9.573 31.289 1.00 50.62 96 TYR A CA 1
ATOM 743 C C . TYR A 1 96 ? -23.386 9.838 32.518 1.00 50.62 96 TYR A C 1
ATOM 745 O O . TYR A 1 96 ? -23.817 10.371 33.539 1.00 50.62 96 TYR A O 1
ATOM 753 N N . GLU A 1 97 ? -22.105 9.481 32.414 1.00 52.28 97 GLU A N 1
ATOM 754 C CA . GLU A 1 97 ? -21.045 9.597 33.409 1.00 52.28 97 GLU A CA 1
ATOM 755 C C . GLU A 1 97 ? -20.683 11.048 33.764 1.00 52.28 97 GLU A C 1
ATOM 757 O O . GLU A 1 97 ? -20.303 11.300 34.908 1.00 52.28 97 GLU A O 1
ATOM 762 N N . ASP A 1 98 ? -20.877 12.022 32.864 1.00 52.38 98 ASP A N 1
ATOM 763 C CA . ASP A 1 98 ? -20.575 13.433 33.175 1.00 52.38 98 ASP A CA 1
ATOM 764 C C . ASP A 1 98 ? -21.657 14.122 34.024 1.00 52.38 98 ASP A C 1
ATOM 766 O O . ASP A 1 98 ? -21.415 15.185 34.601 1.00 52.38 98 ASP A O 1
ATOM 770 N N . VAL A 1 99 ? -22.844 13.519 34.160 1.00 53.62 99 VAL A N 1
ATOM 771 C CA . VAL A 1 99 ? -23.927 14.058 35.005 1.00 53.62 99 VAL A CA 1
ATOM 772 C C . VAL A 1 99 ? -24.060 13.279 36.311 1.00 53.62 99 VAL A C 1
ATOM 774 O O . VAL A 1 99 ? -24.476 13.849 37.322 1.00 53.62 99 VAL A O 1
ATOM 777 N N . VAL A 1 100 ? -23.665 12.003 36.346 1.00 55.94 100 VAL A N 1
ATOM 778 C CA . VAL A 1 100 ? -23.751 11.197 37.563 1.00 55.94 100 VAL A CA 1
ATOM 779 C C . VAL A 1 100 ? -22.563 10.239 37.671 1.00 55.94 100 VAL A C 1
ATOM 781 O O . VAL A 1 100 ? -22.509 9.210 37.005 1.00 55.94 100 VAL A O 1
ATOM 784 N N . LYS A 1 101 ? -21.646 10.517 38.607 1.00 57.47 101 LYS A N 1
ATOM 785 C CA . LYS A 1 101 ? -20.712 9.510 39.134 1.00 57.47 101 LYS A CA 1
ATOM 786 C C . LYS A 1 101 ? -21.488 8.454 39.933 1.00 57.47 101 LYS A C 1
ATOM 788 O O . LYS A 1 101 ? -21.495 8.489 41.160 1.00 57.47 101 LYS A O 1
ATOM 793 N N . LEU A 1 102 ? -22.150 7.526 39.254 1.00 56.75 102 LEU A N 1
ATOM 794 C CA . LEU A 1 102 ? -22.601 6.264 39.841 1.00 56.75 102 LEU A CA 1
ATOM 795 C C . LEU A 1 102 ? -21.529 5.215 39.550 1.00 56.75 102 LEU A C 1
ATOM 797 O O . LEU A 1 102 ? -21.731 4.349 38.709 1.00 56.75 102 LEU A O 1
ATOM 801 N N . LYS A 1 103 ? -20.376 5.307 40.222 1.00 62.97 103 LYS A N 1
ATOM 802 C CA . LYS A 1 103 ? -19.501 4.134 40.295 1.00 62.97 103 LYS A CA 1
ATOM 803 C C . LYS A 1 103 ? -20.225 3.092 41.136 1.00 62.97 103 LYS A C 1
ATOM 805 O O . LYS A 1 103 ? -20.626 3.380 42.265 1.00 62.97 103 LYS A O 1
ATOM 810 N N . SER A 1 104 ? -20.448 1.915 40.574 1.00 75.69 104 SER A N 1
ATOM 811 C CA . SER A 1 104 ? -20.939 0.771 41.338 1.00 75.69 104 SER A CA 1
ATOM 812 C C . SER A 1 104 ? -19.881 0.325 42.354 1.00 75.69 104 SER A C 1
ATOM 814 O O . SER A 1 104 ? -18.682 0.548 42.170 1.00 75.69 104 SER A O 1
ATOM 816 N N . VAL A 1 105 ? -20.313 -0.324 43.437 1.00 80.19 105 VAL A N 1
ATOM 817 C CA . VAL A 1 105 ? -19.400 -0.860 44.467 1.00 80.19 105 VAL A CA 1
ATOM 818 C C . VAL A 1 105 ? -18.435 -1.882 43.848 1.00 80.19 105 VAL A C 1
ATOM 820 O O . VAL A 1 105 ? -17.279 -2.012 44.255 1.00 80.19 105 VAL A O 1
ATOM 823 N N . GLU A 1 106 ? -18.894 -2.592 42.823 1.00 84.75 106 GLU A N 1
ATOM 824 C CA . GLU A 1 106 ? -18.126 -3.557 42.049 1.00 84.75 106 GLU A CA 1
ATOM 825 C C . GLU A 1 106 ? -17.018 -2.895 41.219 1.00 84.75 106 GLU A C 1
ATOM 827 O O . GLU A 1 106 ? -15.905 -3.421 41.172 1.00 84.75 106 GLU A O 1
ATOM 832 N N . GLU A 1 107 ? -17.284 -1.742 40.601 1.00 81.00 107 GLU A N 1
ATOM 833 C CA . GLU A 1 107 ? -16.282 -0.980 39.843 1.00 81.00 107 GLU A CA 1
ATOM 834 C C . GLU A 1 107 ? -15.211 -0.385 40.751 1.00 81.00 107 GLU A C 1
ATOM 836 O O . GLU A 1 107 ? -14.029 -0.434 40.411 1.00 81.00 107 GLU A O 1
ATOM 841 N N . GLU A 1 108 ? -15.592 0.129 41.923 1.00 85.38 108 GLU A N 1
ATOM 842 C CA . GLU A 1 108 ? -14.620 0.601 42.915 1.00 85.38 108 GLU A CA 1
ATOM 843 C C . GLU A 1 108 ? -13.690 -0.530 43.355 1.00 85.38 108 GLU A C 1
ATOM 845 O O . GLU A 1 108 ? -12.468 -0.372 43.338 1.00 85.38 108 GLU A O 1
ATOM 850 N N . ARG A 1 109 ? -14.249 -1.710 43.638 1.00 88.31 109 ARG A N 1
ATOM 851 C CA . ARG A 1 109 ? -13.466 -2.900 43.988 1.00 88.31 109 ARG A CA 1
ATOM 852 C C . ARG A 1 109 ? -12.560 -3.363 42.845 1.00 88.31 109 ARG A C 1
ATOM 854 O O . ARG A 1 109 ? -11.440 -3.808 43.091 1.00 88.31 109 ARG A O 1
AT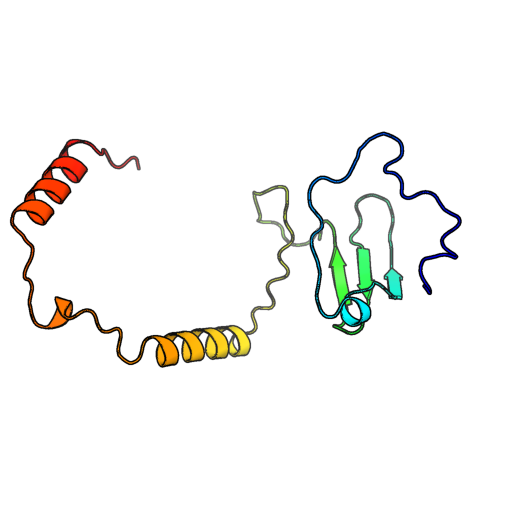OM 861 N N . ALA A 1 110 ? -13.029 -3.302 41.601 1.00 87.62 110 ALA A N 1
ATOM 862 C CA . ALA A 1 110 ? -12.241 -3.702 40.439 1.00 87.62 110 ALA A CA 1
ATOM 863 C C . ALA A 1 110 ? -11.045 -2.766 40.211 1.00 87.62 110 ALA A C 1
ATOM 865 O O . ALA A 1 110 ? -9.937 -3.245 39.960 1.00 87.62 110 ALA A O 1
ATOM 866 N N . VAL A 1 111 ? -11.248 -1.451 40.350 1.00 87.69 111 VAL A N 1
ATOM 867 C CA . VAL A 1 111 ? -10.170 -0.452 40.283 1.00 87.69 111 VAL A CA 1
ATOM 868 C C . VAL A 1 111 ? -9.163 -0.670 41.408 1.00 87.69 111 VAL A C 1
ATOM 870 O O . VAL A 1 111 ? -7.964 -0.677 41.149 1.00 87.69 111 VAL A O 1
ATOM 873 N N . GLU A 1 112 ? -9.629 -0.932 42.630 1.00 90.94 112 GLU A N 1
ATOM 874 C CA . GLU A 1 112 ? -8.744 -1.207 43.764 1.00 90.94 112 GLU A CA 1
ATOM 875 C C . GLU A 1 112 ? -7.849 -2.430 43.507 1.00 90.94 112 GLU A C 1
ATOM 877 O O . GLU A 1 112 ? -6.635 -2.369 43.707 1.00 90.94 112 GLU A O 1
ATOM 882 N N . ILE A 1 113 ? -8.413 -3.530 42.998 1.00 93.25 113 ILE A N 1
ATOM 883 C CA . ILE A 1 113 ? -7.635 -4.723 42.637 1.00 93.25 113 ILE A CA 1
ATOM 884 C C . ILE A 1 113 ? -6.631 -4.400 41.525 1.00 93.25 113 ILE A C 1
ATOM 886 O O . ILE A 1 113 ? -5.481 -4.835 41.598 1.00 93.25 113 ILE A O 1
ATOM 890 N N . LEU A 1 114 ? -7.038 -3.648 40.500 1.00 89.38 114 LEU A N 1
ATOM 891 C CA . LEU A 1 114 ? -6.168 -3.267 39.387 1.00 89.38 114 LEU A CA 1
ATOM 892 C C . LEU A 1 114 ? -4.958 -2.465 39.882 1.00 89.38 114 LEU A C 1
ATOM 894 O O . LEU A 1 114 ? -3.824 -2.801 39.544 1.00 89.38 114 LEU A O 1
ATOM 898 N N . GLU A 1 115 ? -5.182 -1.448 40.710 1.00 91.19 115 GLU A N 1
ATOM 899 C CA . GLU A 1 115 ? -4.116 -0.609 41.266 1.00 91.19 115 GLU A CA 1
ATOM 900 C C . GLU A 1 115 ? -3.205 -1.393 42.216 1.00 91.19 115 GLU A C 1
ATOM 902 O O . GLU A 1 115 ? -1.986 -1.226 42.182 1.00 91.19 115 GLU A O 1
ATOM 907 N N . GLN A 1 116 ? -3.763 -2.301 43.022 1.00 90.69 116 GLN A N 1
ATOM 908 C CA . GLN A 1 116 ? -2.971 -3.153 43.914 1.00 90.69 116 GLN A CA 1
ATOM 909 C C . GLN A 1 116 ? -2.108 -4.167 43.158 1.00 90.69 116 GLN A C 1
ATOM 911 O O . GLN A 1 116 ? -1.018 -4.517 43.613 1.00 90.69 116 GLN A O 1
ATOM 916 N N . THR A 1 117 ? -2.592 -4.671 42.023 1.00 91.31 117 THR A N 1
ATOM 917 C CA . THR A 1 117 ? -1.923 -5.746 41.273 1.00 91.31 117 THR A CA 1
ATOM 918 C C . THR A 1 117 ? -1.024 -5.241 40.150 1.00 91.31 117 THR A C 1
ATOM 920 O O . THR A 1 117 ? -0.210 -6.011 39.636 1.00 91.31 117 THR A O 1
ATOM 923 N N . THR A 1 118 ? -1.102 -3.957 39.799 1.00 86.56 118 THR A N 1
ATOM 924 C CA . THR A 1 118 ? -0.349 -3.386 38.679 1.00 86.56 118 THR A CA 1
ATOM 925 C C . THR A 1 118 ? 0.670 -2.371 39.178 1.00 86.56 118 THR A C 1
ATOM 927 O O . THR A 1 118 ? 0.327 -1.347 39.760 1.00 86.56 118 THR A O 1
ATOM 930 N N . LYS A 1 119 ? 1.955 -2.614 38.907 1.00 81.06 119 LYS A N 1
ATOM 931 C CA . LYS A 1 119 ? 3.021 -1.640 39.159 1.00 81.06 119 LYS A CA 1
ATOM 932 C C . LYS A 1 119 ? 3.359 -0.922 37.859 1.00 81.06 119 LYS A C 1
ATOM 934 O O . LYS A 1 119 ? 3.791 -1.558 36.901 1.00 81.06 119 LYS A O 1
ATOM 939 N N . LYS A 1 120 ? 3.190 0.400 37.835 1.00 75.81 120 LYS A N 1
ATOM 940 C CA . LYS A 1 120 ? 3.645 1.232 36.717 1.00 75.81 120 LYS A CA 1
ATOM 941 C C . LYS A 1 120 ? 5.174 1.170 36.648 1.00 75.81 120 LYS A C 1
ATOM 943 O O . LYS A 1 120 ? 5.843 1.456 37.641 1.00 75.81 120 LYS A O 1
ATOM 948 N N . ILE A 1 121 ? 5.705 0.749 35.506 1.00 65.81 121 ILE A N 1
ATOM 949 C CA . ILE A 1 121 ? 7.140 0.792 35.220 1.00 65.81 121 ILE A CA 1
ATOM 950 C C . ILE A 1 121 ? 7.403 2.110 34.487 1.00 65.81 121 ILE A C 1
ATOM 952 O O . ILE A 1 121 ? 6.729 2.394 33.497 1.00 65.81 121 ILE A O 1
ATOM 956 N N . GLU A 1 122 ? 8.309 2.919 35.039 1.00 49.56 122 GLU A N 1
ATOM 957 C CA . GLU A 1 122 ? 8.888 4.100 34.381 1.00 49.56 122 GLU A CA 1
ATOM 958 C C . GLU A 1 122 ? 10.087 3.705 33.518 1.00 49.56 122 GLU A C 1
ATOM 960 O O . GLU A 1 122 ? 10.848 2.805 33.950 1.00 49.56 122 GLU A O 1
#

Radius of gyration: 25.03 Å; chains: 1; bounding box: 45×45×64 Å

Foldseek 3Di:
DVCVPCPDPDPCPPHDDPDDDDDPPCQQVDFDDKDDDPPQDWIWTQGNVGIDIDGDDPPPPPDPDDDDPPPDPPPVVVVVVVVVVVVVVCVVVPPCCVVDPPDDPVNVVVVVCCVVVDDDDD